Protein AF-A0AAU3G9L9-F1 (afdb_monomer_lite)

Foldseek 3Di:
DDDDDDPPPPPDPDPPPPDPVVLLVVLLVVLLQQLVLLCLVVVVDDVVLVPPQPQADPSHGNDDVSNVVSCVVQQQPDDPRGGSVVSSVVSSVCPPPDDNPD

Secondary structure (DSSP, 8-state):
-------------------SHHHHHHHHHHHHHHHHHHHHHTT-S-HHHHTT-TTEETTEE---HHHHHHHHHHTT-EETTEEHHHHHHHHHHHTTS-----

pLDDT: mean 85.88, std 18.22, range [44.41, 98.25]

Sequence (102 aa):
MTLPAFALLLTACGPEKQQPADSDLARRGPALVAVTQCFIDHHLVPASELQGRSWLDKGKIKPDPGFTAWVSTHADTVYRGKTLHTWEDEATAAWPNWQCPL

Radius of gyration: 22.84 Å; chains: 1; bounding box: 28×57×72 Å

Structure (mmCIF, N/CA/C/O backbone):
data_AF-A0AAU3G9L9-F1
#
_entry.id   AF-A0AAU3G9L9-F1
#
loop_
_atom_site.group_PDB
_atom_site.id
_atom_site.type_symbol
_atom_site.label_atom_id
_atom_site.label_alt_id
_atom_site.label_comp_id
_atom_site.label_asym_id
_atom_site.label_entity_id
_atom_site.label_seq_id
_atom_site.pdbx_PDB_ins_code
_atom_site.Cartn_x
_atom_site.Cartn_y
_atom_site.Cartn_z
_atom_site.occupancy
_atom_site.B_iso_or_equiv
_atom_site.auth_seq_id
_atom_site.auth_comp_id
_atom_site.auth_asym_id
_atom_site.auth_atom_id
_atom_site.pdbx_PDB_model_num
ATOM 1 N N . MET A 1 1 ? 5.644 42.691 -61.879 1.00 44.41 1 MET A N 1
ATOM 2 C CA . MET A 1 1 ? 4.962 41.626 -61.116 1.00 44.41 1 MET A CA 1
ATOM 3 C C . MET A 1 1 ? 5.977 40.522 -60.905 1.00 44.41 1 MET A C 1
ATOM 5 O O . MET A 1 1 ? 6.278 39.805 -61.848 1.00 44.41 1 MET A O 1
ATOM 9 N N . THR A 1 2 ? 6.571 40.460 -59.717 1.00 46.47 2 THR A N 1
ATOM 10 C CA . THR A 1 2 ? 7.644 39.516 -59.383 1.00 46.47 2 THR A CA 1
ATOM 11 C C . THR A 1 2 ? 7.294 38.951 -58.012 1.00 46.47 2 THR A C 1
ATOM 13 O O . THR A 1 2 ? 7.254 39.693 -57.035 1.00 46.47 2 THR A O 1
ATOM 16 N N . LEU A 1 3 ? 6.910 37.677 -57.969 1.00 44.56 3 LEU A N 1
ATOM 17 C CA . LEU A 1 3 ? 6.514 36.968 -56.751 1.00 44.56 3 LEU A CA 1
ATOM 18 C C . LEU A 1 3 ? 7.774 36.547 -55.976 1.00 44.56 3 LEU A C 1
ATOM 20 O O . LEU A 1 3 ? 8.627 35.887 -56.573 1.00 44.56 3 LEU A O 1
ATOM 24 N N . PRO A 1 4 ? 7.920 36.870 -54.678 1.00 48.56 4 PRO A N 1
ATOM 25 C CA . PRO A 1 4 ? 8.956 36.262 -53.860 1.00 48.56 4 PRO A CA 1
ATOM 26 C C . PRO A 1 4 ? 8.518 34.852 -53.446 1.00 48.56 4 PRO A C 1
ATOM 28 O O . PRO A 1 4 ? 7.442 34.646 -52.882 1.00 48.56 4 PRO A O 1
ATOM 31 N N . ALA A 1 5 ? 9.373 33.879 -53.749 1.00 52.44 5 ALA A N 1
ATOM 32 C CA . ALA A 1 5 ? 9.256 32.506 -53.291 1.00 52.44 5 ALA A CA 1
ATOM 33 C C . ALA A 1 5 ? 9.402 32.458 -51.762 1.00 52.44 5 ALA A C 1
ATOM 35 O O . ALA A 1 5 ? 10.472 32.734 -51.220 1.00 52.44 5 ALA A O 1
ATOM 36 N N . PHE A 1 6 ? 8.323 32.097 -51.067 1.00 56.41 6 PHE A N 1
ATOM 37 C CA . PHE A 1 6 ? 8.379 31.698 -49.665 1.00 56.41 6 PHE A CA 1
ATOM 38 C C . PHE A 1 6 ? 9.031 30.315 -49.586 1.00 56.41 6 PHE A C 1
ATOM 40 O O . PHE A 1 6 ? 8.408 29.295 -49.878 1.00 56.41 6 PHE A O 1
ATOM 47 N N . ALA A 1 7 ? 10.306 30.285 -49.203 1.00 55.12 7 ALA A N 1
ATOM 48 C CA . ALA A 1 7 ? 10.965 29.068 -48.764 1.00 55.12 7 ALA A CA 1
ATOM 49 C C . ALA A 1 7 ? 10.345 28.641 -47.423 1.00 55.12 7 ALA A C 1
ATOM 51 O O . ALA A 1 7 ? 10.674 29.179 -46.367 1.00 55.12 7 ALA A O 1
ATOM 52 N N . LEU A 1 8 ? 9.414 27.689 -47.481 1.00 54.47 8 LEU A N 1
ATOM 53 C CA . LEU A 1 8 ? 8.934 26.941 -46.324 1.00 54.47 8 LEU A CA 1
ATOM 54 C C . LEU A 1 8 ? 10.092 26.082 -45.801 1.00 54.47 8 LEU A C 1
ATOM 56 O O . LEU A 1 8 ? 10.313 24.960 -46.253 1.00 54.47 8 LEU A O 1
ATOM 60 N N . LEU A 1 9 ? 10.857 26.632 -44.859 1.00 55.59 9 LEU A N 1
ATOM 61 C CA . LEU A 1 9 ? 11.768 25.858 -44.026 1.00 55.59 9 LEU A CA 1
ATOM 62 C C . LEU A 1 9 ? 10.916 24.977 -43.105 1.00 55.59 9 LEU A C 1
ATOM 64 O O . LEU A 1 9 ? 10.497 25.392 -42.028 1.00 55.59 9 LEU A O 1
ATOM 68 N N . LEU A 1 10 ? 10.638 23.756 -43.562 1.00 54.38 10 LEU A N 1
ATOM 69 C CA . LEU A 1 10 ? 10.164 22.651 -42.735 1.00 54.38 10 LEU A CA 1
ATOM 70 C C . LEU A 1 10 ? 11.297 22.264 -41.777 1.00 54.38 10 LEU A C 1
ATOM 72 O O . LEU A 1 10 ? 12.073 21.345 -42.038 1.00 54.38 10 LEU A O 1
ATOM 76 N N . THR A 1 11 ? 11.433 22.994 -40.673 1.00 58.50 11 THR A N 1
ATOM 77 C CA . THR A 1 11 ? 12.268 22.560 -39.555 1.00 58.50 11 THR A CA 1
ATOM 78 C C . THR A 1 11 ? 11.610 21.346 -38.914 1.00 58.50 11 THR A C 1
ATOM 80 O O . THR A 1 11 ? 10.673 21.472 -38.135 1.00 58.50 11 THR A O 1
ATOM 83 N N . ALA A 1 12 ? 12.100 20.179 -39.330 1.00 51.22 12 ALA A N 1
ATOM 84 C CA . ALA A 1 12 ? 12.197 18.938 -38.576 1.00 51.22 12 ALA A CA 1
ATOM 85 C C . ALA A 1 12 ? 11.040 18.653 -37.602 1.00 51.22 12 ALA A C 1
ATOM 87 O O . ALA A 1 12 ? 11.114 18.943 -36.410 1.00 51.22 12 ALA A O 1
ATOM 88 N N . CYS A 1 13 ? 10.022 17.950 -38.101 1.00 52.56 13 CYS A N 1
ATOM 89 C CA . CYS A 1 13 ? 9.220 17.059 -37.270 1.00 52.56 13 CYS A CA 1
ATOM 90 C C . CYS A 1 13 ? 10.128 15.881 -36.872 1.00 52.56 13 CYS A C 1
ATOM 92 O O . CYS A 1 13 ? 10.205 14.865 -37.561 1.00 52.56 13 CYS A O 1
ATOM 94 N N . GLY A 1 14 ? 10.937 16.080 -35.831 1.00 50.84 14 GLY A N 1
ATOM 95 C CA . GLY A 1 14 ? 11.598 14.975 -35.150 1.00 50.84 14 GLY A CA 1
ATOM 96 C C . GLY A 1 14 ? 10.541 14.187 -34.374 1.00 50.84 14 GLY A C 1
ATOM 97 O O . GLY A 1 14 ? 9.611 14.806 -33.856 1.00 50.84 14 GLY A O 1
ATOM 98 N N . PRO A 1 15 ? 10.639 12.850 -34.276 1.00 49.03 15 PRO A N 1
ATOM 99 C CA . PRO A 1 15 ? 9.807 12.107 -33.348 1.00 49.03 15 PRO A CA 1
ATOM 100 C C . PRO A 1 15 ? 10.180 12.575 -31.943 1.00 49.03 15 PRO A C 1
ATOM 102 O O . PRO A 1 15 ? 11.227 12.217 -31.398 1.00 49.03 15 PRO A O 1
ATOM 105 N N . GLU A 1 16 ? 9.345 13.437 -31.380 1.00 47.16 16 GLU A N 1
ATOM 106 C CA . GLU A 1 16 ? 9.362 13.745 -29.966 1.00 47.16 16 GLU A CA 1
ATOM 107 C C . GLU A 1 16 ? 9.201 12.396 -29.260 1.00 47.16 16 GLU A C 1
ATOM 109 O O . GLU A 1 16 ? 8.203 11.701 -29.456 1.00 47.16 16 GLU A O 1
ATOM 114 N N . LYS A 1 17 ? 10.234 11.943 -28.540 1.00 48.25 17 LYS A N 1
ATOM 115 C CA . LYS A 1 17 ? 10.168 10.734 -27.710 1.00 48.25 17 LYS A CA 1
ATOM 116 C C . LYS A 1 17 ? 9.191 11.002 -26.562 1.00 48.25 17 LYS A C 1
ATOM 118 O O . LYS A 1 17 ? 9.593 11.213 -25.422 1.00 48.25 17 LYS A O 1
ATOM 123 N N . GLN A 1 18 ? 7.899 11.004 -26.859 1.00 54.22 18 GLN A N 1
ATOM 124 C CA . GLN A 1 18 ? 6.863 10.786 -25.870 1.00 54.22 18 GLN A CA 1
ATOM 125 C C . GLN A 1 18 ? 6.988 9.323 -25.446 1.00 54.22 18 GLN A C 1
ATOM 127 O O . GLN A 1 18 ? 6.595 8.450 -26.203 1.00 54.22 18 GLN A O 1
ATOM 132 N N . GLN A 1 19 ? 7.635 9.049 -24.311 1.00 54.38 19 GLN A N 1
ATOM 133 C CA . GLN A 1 19 ? 7.269 7.957 -23.390 1.00 54.38 19 GLN A CA 1
ATOM 134 C C . GLN A 1 19 ? 8.245 7.873 -22.204 1.00 54.38 19 GLN A C 1
ATOM 136 O O . GLN A 1 19 ? 9.171 7.063 -22.194 1.00 54.38 19 GLN A O 1
ATOM 141 N N . PRO A 1 20 ? 8.058 8.748 -21.204 1.00 55.03 20 PRO A N 1
ATOM 142 C CA . PRO A 1 20 ? 8.287 8.356 -19.807 1.00 55.03 20 PRO A CA 1
ATOM 143 C C . PRO A 1 20 ? 6.971 8.119 -19.043 1.00 55.03 20 PRO A C 1
ATOM 145 O O . PRO A 1 20 ? 6.869 7.187 -18.250 1.00 55.03 20 PRO A O 1
ATOM 148 N N . ALA A 1 21 ? 5.932 8.913 -19.327 1.00 57.00 21 ALA A N 1
ATOM 149 C CA . ALA A 1 21 ? 4.687 8.910 -18.552 1.00 57.00 21 ALA A CA 1
ATOM 150 C C . ALA A 1 21 ? 3.876 7.609 -18.695 1.00 57.00 21 ALA A C 1
ATOM 152 O O . ALA A 1 21 ? 3.427 7.058 -17.692 1.00 57.00 21 ALA A O 1
ATOM 153 N N . ASP A 1 22 ? 3.736 7.068 -19.910 1.00 60.53 22 ASP A N 1
ATOM 154 C CA . ASP A 1 22 ? 2.949 5.840 -20.108 1.00 60.53 22 ASP A CA 1
ATOM 155 C C . ASP A 1 22 ? 3.629 4.612 -19.490 1.00 60.53 22 ASP A C 1
ATOM 157 O O . ASP A 1 22 ? 2.956 3.720 -18.973 1.00 60.53 22 ASP A O 1
ATOM 161 N N . SER A 1 23 ? 4.967 4.569 -19.487 1.00 69.69 23 SER A N 1
ATOM 162 C CA . SER A 1 23 ? 5.718 3.498 -18.824 1.00 69.69 23 SER A CA 1
ATOM 163 C C . SER A 1 23 ? 5.637 3.584 -17.303 1.00 69.69 23 SER A C 1
ATOM 165 O O . SER A 1 23 ? 5.659 2.552 -16.638 1.00 69.69 23 SER A O 1
ATOM 167 N N . ASP A 1 24 ? 5.530 4.783 -16.735 1.00 73.25 24 ASP A N 1
ATOM 168 C CA . ASP A 1 24 ? 5.360 4.965 -15.291 1.00 73.25 24 ASP A CA 1
ATOM 1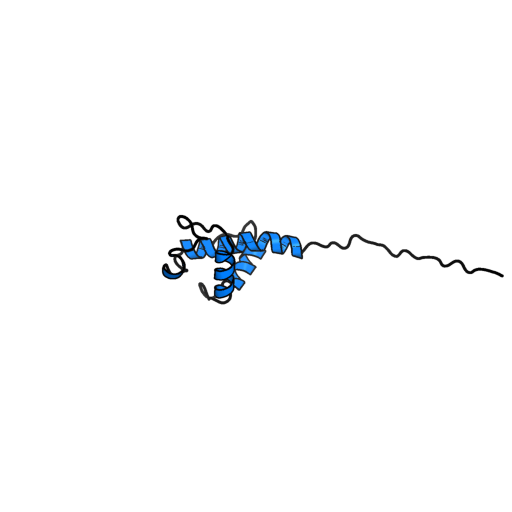69 C C . ASP A 1 24 ? 3.961 4.534 -14.859 1.00 73.25 24 ASP A C 1
ATOM 171 O O . ASP A 1 24 ? 3.819 3.725 -13.941 1.00 73.25 24 ASP A O 1
ATOM 175 N N . LEU A 1 25 ? 2.932 4.980 -15.586 1.00 76.56 25 LEU A N 1
ATOM 176 C CA . LEU A 1 25 ? 1.542 4.583 -15.353 1.00 76.56 25 LEU A CA 1
ATOM 177 C C . LEU A 1 25 ? 1.352 3.065 -15.466 1.00 76.56 25 LEU A C 1
ATOM 179 O O . LEU A 1 25 ? 0.679 2.465 -14.627 1.00 76.56 25 LEU A O 1
ATOM 183 N N . ALA A 1 26 ? 1.996 2.426 -16.448 1.00 84.56 26 ALA A N 1
ATOM 184 C CA . ALA A 1 26 ? 1.943 0.975 -16.617 1.00 84.56 26 ALA A CA 1
ATOM 185 C C . ALA A 1 26 ? 2.603 0.198 -15.459 1.00 84.56 26 ALA A C 1
ATOM 187 O O . ALA A 1 26 ? 2.192 -0.924 -15.163 1.00 84.56 26 ALA A O 1
ATOM 188 N N . ARG A 1 27 ? 3.615 0.774 -14.793 1.00 91.62 27 ARG A N 1
ATOM 189 C CA . ARG A 1 27 ? 4.330 0.146 -13.665 1.00 91.62 27 ARG A CA 1
ATOM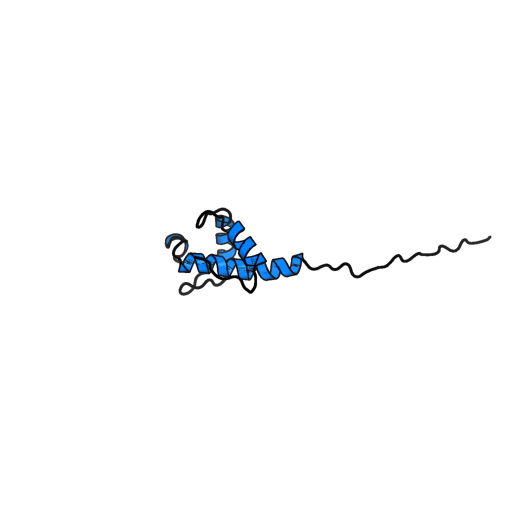 190 C C . ARG A 1 27 ? 3.659 0.392 -12.318 1.00 91.62 27 ARG A C 1
ATOM 192 O O . ARG A 1 27 ? 3.705 -0.476 -11.448 1.00 91.62 27 ARG A O 1
ATOM 199 N N . ARG A 1 28 ? 3.016 1.549 -12.164 1.00 93.12 28 ARG A N 1
ATOM 200 C CA . ARG A 1 28 ? 2.469 2.031 -10.893 1.00 93.12 28 ARG A CA 1
ATOM 201 C C . ARG A 1 28 ? 1.385 1.117 -10.316 1.00 93.12 28 ARG A C 1
ATOM 203 O O . ARG A 1 28 ? 1.453 0.745 -9.151 1.00 93.12 28 ARG A O 1
ATOM 210 N N . GLY A 1 29 ? 0.434 0.673 -11.141 1.00 93.88 29 GLY A N 1
ATOM 211 C CA . GLY A 1 29 ? -0.640 -0.231 -10.703 1.00 93.88 29 GLY A CA 1
ATOM 212 C C . GLY A 1 29 ? -0.125 -1.557 -10.112 1.00 93.88 29 GLY A C 1
ATOM 213 O O . GLY A 1 29 ? -0.448 -1.876 -8.966 1.00 93.88 29 GLY A O 1
ATOM 214 N N . PRO A 1 30 ? 0.697 -2.330 -10.849 1.00 95.50 30 PRO A N 1
ATOM 215 C CA . PRO A 1 30 ? 1.319 -3.547 -10.326 1.00 95.50 30 PRO A CA 1
ATOM 216 C C . PRO A 1 30 ? 2.191 -3.320 -9.081 1.00 95.50 30 PRO A C 1
ATOM 218 O O . PRO A 1 30 ? 2.110 -4.109 -8.138 1.00 95.50 30 PRO A O 1
ATOM 221 N N . ALA A 1 31 ? 2.973 -2.235 -9.044 1.00 96.88 31 ALA A N 1
ATOM 222 C CA . ALA A 1 31 ? 3.804 -1.880 -7.894 1.00 96.88 31 ALA A CA 1
ATOM 223 C C . ALA A 1 31 ? 2.967 -1.621 -6.633 1.00 96.88 31 ALA A C 1
ATOM 225 O O . ALA A 1 31 ? 3.254 -2.174 -5.572 1.00 96.88 31 ALA A O 1
ATOM 226 N N . LEU A 1 32 ? 1.881 -0.860 -6.759 1.00 97.00 32 LEU A N 1
ATOM 227 C CA . LEU A 1 32 ? 0.953 -0.567 -5.669 1.00 97.00 32 LEU A CA 1
ATOM 228 C C . LEU A 1 32 ? 0.282 -1.830 -5.104 1.00 97.00 32 LEU A C 1
ATOM 230 O O . LEU A 1 32 ? 0.157 -1.984 -3.884 1.00 97.00 32 LEU A O 1
ATOM 234 N N . VAL A 1 33 ? -0.129 -2.752 -5.982 1.00 97.75 33 VAL A N 1
ATOM 235 C CA . VAL A 1 33 ? -0.665 -4.060 -5.574 1.00 97.75 33 VAL A CA 1
ATOM 236 C C . VAL A 1 33 ? 0.393 -4.850 -4.803 1.00 97.75 33 VAL A C 1
ATOM 238 O O . VAL A 1 33 ? 0.090 -5.377 -3.736 1.00 97.75 33 VAL A O 1
ATOM 241 N N . ALA A 1 34 ? 1.635 -4.899 -5.289 1.00 98.12 34 ALA A N 1
ATOM 242 C CA . ALA A 1 34 ? 2.719 -5.624 -4.626 1.00 98.12 34 ALA A CA 1
ATOM 243 C C . ALA A 1 34 ? 3.067 -5.039 -3.244 1.00 98.12 34 AL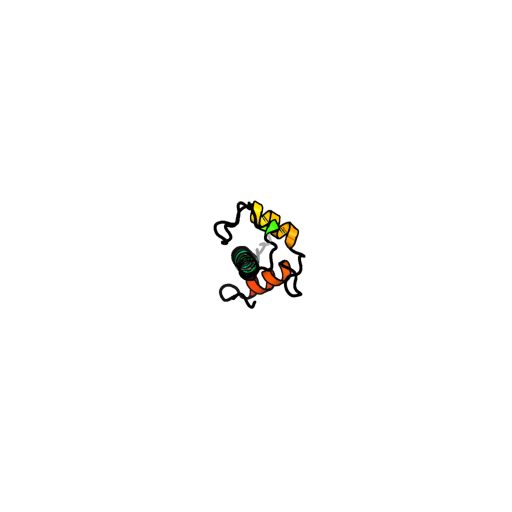A A C 1
ATOM 245 O O . ALA A 1 34 ? 3.223 -5.790 -2.280 1.00 98.12 34 ALA A O 1
ATOM 246 N N . VAL A 1 35 ? 3.122 -3.710 -3.122 1.00 98.25 35 VAL A N 1
ATOM 247 C CA . VAL A 1 35 ? 3.341 -3.003 -1.849 1.00 98.25 35 VAL A CA 1
ATOM 248 C C 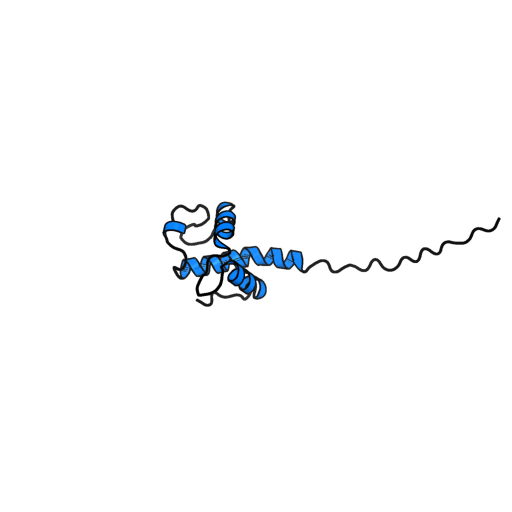. VAL A 1 35 ? 2.224 -3.300 -0.857 1.00 98.25 35 VAL A C 1
ATOM 250 O O . VAL A 1 35 ? 2.486 -3.681 0.283 1.00 98.25 35 VAL A O 1
ATOM 253 N N . THR A 1 36 ? 0.967 -3.182 -1.284 1.00 98.06 36 THR A N 1
ATOM 254 C CA . THR A 1 36 ? -0.158 -3.414 -0.373 1.00 98.06 36 THR A CA 1
ATOM 255 C C . THR A 1 36 ? -0.247 -4.891 0.015 1.00 98.06 36 THR A C 1
ATOM 257 O O . THR A 1 36 ? -0.524 -5.207 1.171 1.00 98.06 36 THR A O 1
ATOM 260 N N . GLN A 1 37 ? 0.066 -5.811 -0.903 1.00 98.25 37 GLN A N 1
ATOM 261 C CA . GLN A 1 37 ? 0.149 -7.239 -0.597 1.00 98.25 37 GLN A CA 1
ATOM 262 C C . GLN A 1 37 ? 1.239 -7.525 0.446 1.00 98.25 37 GLN A C 1
ATOM 264 O O . GLN A 1 37 ? 0.981 -8.253 1.399 1.00 98.25 37 GLN A O 1
ATOM 269 N N . CYS A 1 38 ? 2.416 -6.907 0.311 1.00 98.19 38 CYS A N 1
ATOM 270 C CA . CYS A 1 38 ? 3.499 -6.969 1.297 1.00 98.19 38 CYS A CA 1
ATOM 271 C C . CYS A 1 38 ? 3.024 -6.492 2.684 1.00 98.19 38 CYS A C 1
ATOM 273 O O . CYS A 1 38 ? 3.299 -7.134 3.695 1.00 98.19 38 CYS A O 1
ATOM 275 N N . PHE A 1 39 ? 2.228 -5.423 2.761 1.00 98.19 39 PHE A N 1
ATOM 276 C CA . PHE A 1 39 ? 1.680 -4.952 4.039 1.00 98.19 39 PHE A CA 1
ATOM 277 C C . PHE A 1 39 ? 0.662 -5.909 4.655 1.00 98.19 39 PHE A C 1
ATOM 279 O O . PHE A 1 39 ? 0.661 -6.087 5.874 1.00 98.19 39 PHE A O 1
ATOM 286 N N . ILE A 1 40 ? -0.191 -6.524 3.837 1.00 97.50 40 ILE A N 1
ATOM 287 C CA . ILE A 1 40 ? -1.153 -7.533 4.293 1.00 97.50 40 ILE A CA 1
ATOM 288 C C . ILE A 1 40 ? -0.413 -8.764 4.824 1.00 97.50 40 ILE A C 1
ATOM 290 O O . ILE A 1 40 ? -0.683 -9.195 5.944 1.00 97.50 40 ILE A O 1
ATOM 294 N N . ASP A 1 41 ? 0.561 -9.280 4.071 1.00 97.81 41 ASP A N 1
ATOM 295 C CA . ASP A 1 41 ? 1.333 -10.473 4.440 1.00 97.81 41 ASP A CA 1
ATOM 296 C C . ASP A 1 41 ? 2.139 -10.246 5.745 1.00 97.81 41 ASP A C 1
ATOM 298 O O . ASP A 1 41 ? 2.280 -11.154 6.566 1.00 97.81 41 ASP A O 1
ATOM 302 N N . HIS A 1 42 ? 2.586 -9.008 6.001 1.00 97.69 42 HIS A N 1
ATOM 303 C CA . HIS A 1 42 ? 3.304 -8.610 7.223 1.00 97.69 42 HIS A CA 1
ATOM 304 C C . HIS A 1 42 ? 2.396 -8.019 8.320 1.00 97.69 42 HIS A C 1
ATOM 306 O O . HIS A 1 42 ? 2.898 -7.441 9.286 1.00 97.69 42 HIS A O 1
ATOM 312 N N . HIS A 1 43 ? 1.071 -8.182 8.207 1.00 96.50 43 HIS A N 1
ATOM 313 C CA . HIS A 1 43 ? 0.078 -7.765 9.211 1.00 96.50 43 HIS A CA 1
ATOM 314 C C . HIS A 1 43 ? 0.130 -6.269 9.573 1.00 96.50 43 HIS A C 1
ATOM 316 O O . HIS A 1 43 ? -0.195 -5.873 10.693 1.00 96.50 43 HIS A O 1
ATOM 322 N N . LEU A 1 44 ? 0.549 -5.423 8.631 1.00 97.19 44 LEU A N 1
ATOM 323 C CA . LEU A 1 44 ? 0.605 -3.974 8.821 1.00 97.19 44 LEU A CA 1
ATOM 324 C C . LEU A 1 44 ? -0.736 -3.287 8.549 1.00 97.19 44 LEU A C 1
ATOM 326 O O . LEU A 1 44 ? -0.956 -2.174 9.024 1.00 97.19 44 LEU A O 1
ATOM 330 N N . VAL A 1 45 ? -1.634 -3.938 7.805 1.00 96.12 45 VAL A N 1
ATOM 331 C CA . VAL A 1 45 ? -3.011 -3.470 7.607 1.00 96.12 45 VAL A CA 1
ATOM 332 C C . VAL A 1 45 ? -3.922 -4.147 8.642 1.00 96.12 45 VAL A C 1
ATOM 334 O O . VAL A 1 45 ? -3.947 -5.379 8.698 1.00 96.12 45 VAL A O 1
ATOM 337 N N . PRO A 1 46 ? -4.677 -3.392 9.466 1.00 94.44 46 PRO A N 1
ATOM 338 C CA . PRO A 1 46 ? -5.571 -3.974 10.465 1.00 94.44 46 PRO A CA 1
ATOM 339 C C . PRO A 1 46 ? -6.620 -4.905 9.847 1.00 94.44 46 PRO A C 1
ATOM 341 O O . PRO A 1 46 ? -7.200 -4.595 8.812 1.00 94.44 46 PRO A O 1
ATOM 344 N N . ALA A 1 47 ? -6.953 -6.012 10.518 1.00 93.25 47 ALA A N 1
ATOM 345 C CA . ALA A 1 47 ? -7.950 -6.964 10.015 1.00 93.25 47 ALA A CA 1
ATOM 346 C C . ALA A 1 47 ? -9.335 -6.327 9.765 1.00 93.25 47 ALA A C 1
ATOM 348 O O . ALA A 1 47 ? -10.039 -6.731 8.841 1.00 93.25 47 ALA A O 1
ATOM 349 N N . SER A 1 48 ? -9.700 -5.296 10.537 1.00 94.25 48 SER A N 1
ATOM 350 C CA . SER A 1 48 ? -10.931 -4.516 10.343 1.00 94.25 48 SER A CA 1
ATOM 351 C C . SER A 1 48 ? -10.978 -3.777 9.003 1.00 94.25 48 SER A C 1
ATOM 353 O O . SER A 1 48 ? -12.061 -3.544 8.479 1.00 94.25 48 SER A O 1
ATOM 355 N N . GLU A 1 49 ? -9.821 -3.429 8.436 1.00 92.81 49 GLU A N 1
ATOM 356 C CA . GLU A 1 49 ? -9.715 -2.816 7.107 1.00 92.81 49 GLU A CA 1
ATOM 357 C C . GLU A 1 49 ? -9.803 -3.847 5.977 1.00 92.81 49 GLU A C 1
ATOM 359 O O . GLU A 1 49 ? -10.106 -3.484 4.842 1.00 92.81 49 GLU A O 1
ATOM 364 N N . LEU A 1 50 ? -9.562 -5.127 6.272 1.00 94.88 50 LEU A N 1
ATOM 365 C CA . LEU A 1 50 ? -9.496 -6.209 5.286 1.00 94.88 50 LEU A CA 1
ATOM 366 C C . LEU A 1 50 ? -10.797 -7.016 5.194 1.00 94.88 50 LEU A C 1
ATOM 368 O O . LEU A 1 50 ? -11.133 -7.552 4.136 1.00 94.88 50 LEU A O 1
ATOM 372 N N . GLN A 1 51 ? -11.538 -7.127 6.297 1.00 94.19 51 GLN A N 1
ATOM 373 C CA . GLN A 1 51 ? -12.719 -7.978 6.373 1.00 94.19 51 GLN A CA 1
ATOM 374 C C . GLN A 1 51 ? -13.833 -7.502 5.427 1.00 94.19 51 GLN A C 1
ATOM 376 O O . GLN A 1 51 ? -14.264 -6.352 5.465 1.00 94.19 51 GLN A O 1
ATOM 381 N N . GLY A 1 52 ? -14.331 -8.415 4.588 1.00 92.25 52 GLY A N 1
ATOM 382 C CA . GLY A 1 52 ? -15.463 -8.153 3.692 1.00 92.25 52 GLY A CA 1
ATOM 383 C C . GLY A 1 52 ? -15.150 -7.242 2.500 1.00 92.25 52 GLY A C 1
ATOM 384 O O . GLY A 1 52 ? -16.077 -6.807 1.819 1.00 92.25 52 GLY A O 1
ATOM 385 N N . ARG A 1 53 ? -13.873 -6.943 2.228 1.00 95.31 53 ARG A N 1
ATOM 386 C CA . ARG A 1 53 ? -13.470 -6.147 1.061 1.00 95.31 53 ARG A CA 1
ATOM 387 C C . ARG A 1 53 ? -13.563 -6.974 -0.223 1.00 95.31 53 ARG A C 1
ATOM 389 O O . ARG A 1 53 ? -13.030 -8.075 -0.295 1.00 95.31 53 ARG A O 1
ATOM 396 N N . SER A 1 54 ? -14.196 -6.422 -1.258 1.00 96.06 54 SER A N 1
ATOM 397 C CA . SER A 1 54 ? -14.360 -7.080 -2.567 1.00 96.06 54 SER A CA 1
ATOM 398 C C . SER A 1 54 ? -13.040 -7.309 -3.308 1.00 96.06 54 SER A C 1
ATOM 400 O O . SER A 1 54 ? -12.916 -8.261 -4.079 1.00 96.06 54 SER A O 1
ATOM 402 N N . TRP A 1 55 ? -12.050 -6.459 -3.038 1.00 96.62 55 TRP A N 1
ATOM 403 C CA . TRP A 1 55 ? -10.720 -6.511 -3.630 1.00 96.62 55 TRP A CA 1
ATOM 404 C C . TRP A 1 55 ? -9.749 -7.451 -2.919 1.00 96.62 55 TRP A C 1
ATOM 406 O O . TRP A 1 55 ? -8.580 -7.508 -3.292 1.00 96.62 55 TRP A O 1
ATOM 416 N N . LEU A 1 56 ? -10.191 -8.181 -1.897 1.00 97.31 56 LEU A N 1
ATOM 417 C CA . LEU A 1 56 ? -9.359 -9.136 -1.180 1.00 97.31 56 LEU A CA 1
ATOM 418 C C . LEU A 1 56 ? -10.017 -10.515 -1.212 1.00 97.31 56 LEU A C 1
ATOM 420 O O . LEU A 1 56 ? -11.025 -10.746 -0.550 1.00 97.31 56 LEU A O 1
ATOM 424 N N . ASP A 1 57 ? -9.422 -11.449 -1.952 1.00 95.69 57 ASP A N 1
ATOM 425 C CA . ASP A 1 57 ? -9.876 -12.840 -2.011 1.00 95.69 57 ASP A CA 1
ATOM 426 C C . ASP A 1 57 ? -8.788 -13.760 -1.462 1.00 95.69 57 ASP A C 1
ATOM 428 O O . ASP A 1 57 ? -7.658 -13.769 -1.948 1.00 95.69 57 ASP A O 1
ATOM 432 N N . LYS A 1 58 ? -9.115 -14.521 -0.412 1.00 93.38 58 LYS A N 1
ATOM 433 C CA . LYS A 1 58 ? -8.196 -15.475 0.244 1.00 93.38 58 LYS A CA 1
ATOM 434 C C . LYS A 1 58 ? -6.819 -14.873 0.577 1.00 93.38 58 LYS A C 1
ATOM 436 O O . LYS A 1 58 ? -5.789 -15.522 0.414 1.00 93.38 58 LYS A O 1
ATOM 441 N N . GLY A 1 59 ? -6.808 -13.619 1.032 1.00 93.38 59 GLY A N 1
ATOM 442 C CA . GLY A 1 59 ? -5.586 -12.897 1.400 1.00 93.38 59 GLY A CA 1
ATOM 443 C C . GLY A 1 59 ? -4.774 -12.368 0.216 1.00 93.38 59 GLY A C 1
ATOM 444 O O . GLY A 1 59 ? -3.674 -11.868 0.429 1.00 93.38 59 GLY A O 1
ATOM 445 N N . LYS A 1 60 ? -5.286 -12.457 -1.017 1.00 97.56 60 LYS A N 1
ATOM 446 C CA . LYS A 1 60 ? -4.658 -11.889 -2.213 1.00 97.56 60 LYS A CA 1
ATOM 447 C C . LYS A 1 60 ? -5.467 -10.732 -2.775 1.00 97.56 60 LYS A C 1
ATOM 449 O O . LYS A 1 60 ? -6.693 -10.798 -2.869 1.00 97.56 60 LYS A O 1
ATOM 454 N N . ILE A 1 61 ? -4.764 -9.665 -3.142 1.00 97.38 61 ILE A N 1
ATOM 455 C CA . ILE A 1 61 ? -5.382 -8.478 -3.727 1.00 97.38 61 ILE A CA 1
ATOM 456 C C . ILE A 1 61 ? -5.843 -8.791 -5.151 1.00 97.38 61 ILE A C 1
ATOM 458 O O . ILE A 1 61 ? -5.062 -9.199 -6.011 1.00 97.38 61 ILE A O 1
ATOM 462 N N . LYS A 1 62 ? -7.124 -8.542 -5.402 1.00 96.88 62 LYS A N 1
ATOM 463 C CA . LYS A 1 62 ? -7.757 -8.498 -6.713 1.00 96.88 62 LYS A CA 1
ATOM 464 C C . LYS A 1 62 ? -8.150 -7.040 -6.974 1.00 96.88 62 LYS A C 1
ATOM 466 O O . LYS A 1 62 ? -9.190 -6.613 -6.478 1.00 96.88 62 LYS A O 1
ATOM 471 N N . PRO A 1 63 ? -7.331 -6.259 -7.699 1.00 94.00 63 PRO A N 1
ATOM 472 C CA . PRO A 1 63 ? -7.584 -4.834 -7.864 1.00 94.00 63 PRO A CA 1
ATOM 473 C C . PRO A 1 63 ? -8.938 -4.598 -8.544 1.00 94.00 63 PRO A C 1
ATOM 475 O O . PRO A 1 63 ? -9.214 -5.119 -9.625 1.00 94.00 63 PRO A O 1
ATOM 478 N N . ASP A 1 64 ? -9.781 -3.817 -7.877 1.00 95.62 64 ASP A N 1
ATOM 479 C CA . ASP A 1 64 ? -11.099 -3.376 -8.325 1.00 95.62 64 ASP A CA 1
ATOM 480 C C . ASP A 1 64 ? -11.298 -1.892 -7.922 1.00 95.62 64 ASP A C 1
ATOM 482 O O . ASP A 1 64 ? -10.416 -1.306 -7.283 1.00 95.62 64 ASP A O 1
ATOM 486 N N . PRO A 1 65 ? -12.427 -1.243 -8.259 1.00 96.62 65 PRO A N 1
ATOM 487 C CA . PRO A 1 65 ? -12.661 0.146 -7.854 1.00 96.62 65 PRO A CA 1
ATOM 488 C C . PRO A 1 65 ? -12.631 0.382 -6.333 1.00 96.62 65 PRO A C 1
ATOM 490 O O . PRO A 1 65 ? -12.255 1.463 -5.883 1.00 96.62 65 PRO A O 1
ATOM 493 N N . GLY A 1 66 ? -12.997 -0.619 -5.529 1.00 96.88 66 GLY A N 1
ATOM 494 C CA . GLY A 1 66 ? -12.899 -0.576 -4.072 1.00 96.88 66 GLY A CA 1
ATOM 495 C C . GLY A 1 66 ? -11.452 -0.592 -3.575 1.00 96.88 66 GLY A C 1
ATOM 496 O O . GLY A 1 66 ? -11.155 0.080 -2.588 1.00 96.88 66 GLY A O 1
ATOM 497 N N . PHE A 1 67 ? -10.544 -1.291 -4.265 1.00 97.06 67 PHE A N 1
ATOM 498 C CA . PHE A 1 67 ? -9.106 -1.219 -3.982 1.00 97.06 67 PHE A CA 1
ATOM 499 C C . PHE A 1 67 ? -8.578 0.191 -4.229 1.00 97.06 67 PHE A C 1
ATOM 501 O O . PHE A 1 67 ? -7.921 0.767 -3.366 1.00 97.06 67 PHE A O 1
ATOM 508 N N . THR A 1 68 ? -8.911 0.778 -5.382 1.00 95.31 68 THR A N 1
ATOM 509 C CA . THR A 1 68 ? -8.507 2.149 -5.719 1.00 95.31 68 THR A CA 1
ATOM 510 C C . THR A 1 68 ? -9.032 3.156 -4.697 1.00 95.31 68 THR A C 1
ATOM 512 O O . THR A 1 68 ? -8.283 4.028 -4.261 1.00 95.31 68 THR A O 1
ATOM 515 N N . ALA A 1 69 ? -10.289 3.013 -4.265 1.00 96.31 69 ALA A N 1
ATOM 516 C CA . ALA A 1 69 ? -10.862 3.857 -3.221 1.00 96.31 69 ALA A CA 1
ATOM 517 C C . ALA A 1 69 ? -10.110 3.707 -1.889 1.00 96.31 69 ALA A C 1
ATOM 519 O O . ALA A 1 69 ? -9.762 4.710 -1.272 1.00 96.31 69 ALA A O 1
ATOM 520 N N . TRP A 1 70 ? -9.810 2.472 -1.476 1.00 96.62 70 TRP A N 1
ATOM 521 C CA . TRP A 1 70 ? -9.052 2.210 -0.254 1.00 96.62 70 TRP A CA 1
ATOM 522 C C . TRP A 1 70 ? -7.643 2.811 -0.315 1.00 96.62 70 TRP A C 1
ATOM 524 O O . TRP A 1 70 ? -7.241 3.499 0.618 1.00 96.62 70 TRP A O 1
ATOM 534 N N . VAL A 1 71 ? -6.910 2.628 -1.419 1.00 96.00 71 VAL A N 1
ATOM 535 C CA . VAL A 1 71 ? -5.576 3.230 -1.580 1.00 96.00 71 VAL A CA 1
ATOM 536 C C . VAL A 1 71 ? -5.662 4.750 -1.514 1.00 96.00 71 VAL A C 1
ATOM 538 O O . VAL A 1 71 ? -4.867 5.372 -0.816 1.00 96.00 71 VAL A O 1
ATOM 541 N N . SER A 1 72 ? -6.645 5.358 -2.184 1.00 94.94 72 SER A N 1
ATOM 542 C CA . SER A 1 72 ? -6.808 6.813 -2.174 1.00 94.94 72 SER A CA 1
ATOM 543 C C . SER A 1 72 ? -7.034 7.374 -0.770 1.00 94.94 72 SER A C 1
ATOM 545 O O . SER A 1 72 ? -6.564 8.473 -0.493 1.00 94.94 72 SER A O 1
ATOM 547 N N . THR A 1 73 ? -7.729 6.657 0.119 1.00 97.06 73 THR A N 1
ATOM 548 C CA . THR A 1 73 ? -7.915 7.102 1.512 1.00 97.06 73 THR A CA 1
ATOM 549 C C . THR A 1 73 ? -6.709 6.806 2.402 1.00 97.06 73 THR A C 1
ATOM 551 O O . THR A 1 73 ? -6.598 7.385 3.477 1.00 97.06 73 THR A O 1
ATOM 554 N N . HIS A 1 74 ? -5.811 5.913 1.974 1.00 96.94 74 HIS A N 1
ATOM 555 C CA . HIS A 1 74 ? -4.653 5.460 2.747 1.00 96.94 74 HIS A CA 1
ATOM 556 C C . HIS A 1 74 ? -3.308 5.944 2.197 1.00 96.94 74 HIS A C 1
ATOM 558 O O . HIS A 1 74 ? -2.277 5.600 2.770 1.00 96.94 74 HIS A O 1
ATOM 564 N N . ALA A 1 75 ? -3.291 6.757 1.136 1.00 95.69 75 ALA A N 1
ATOM 565 C CA . ALA A 1 75 ? -2.067 7.224 0.481 1.00 95.69 75 ALA A CA 1
ATOM 566 C C . ALA A 1 75 ? -1.059 7.845 1.470 1.00 95.69 75 ALA A C 1
ATOM 568 O O . ALA A 1 75 ? 0.136 7.556 1.397 1.00 95.69 75 ALA A O 1
ATOM 569 N N . ASP A 1 76 ? -1.555 8.597 2.457 1.00 97.25 76 ASP A N 1
ATOM 570 C CA . ASP A 1 76 ? -0.747 9.255 3.492 1.00 97.25 76 ASP A CA 1
ATOM 571 C C . ASP A 1 76 ? -0.575 8.421 4.775 1.00 97.25 76 ASP A C 1
ATOM 573 O O . ASP A 1 76 ? 0.093 8.847 5.719 1.00 97.25 76 ASP A O 1
ATOM 577 N N . THR A 1 77 ? -1.155 7.218 4.842 1.00 97.75 77 THR A N 1
ATOM 578 C CA . THR A 1 77 ? -1.010 6.337 6.010 1.00 97.75 77 THR A CA 1
ATOM 579 C C . THR A 1 77 ? 0.430 5.858 6.117 1.00 97.75 77 THR A C 1
ATOM 581 O O . THR A 1 77 ? 1.018 5.380 5.146 1.00 97.75 77 THR A O 1
ATOM 584 N N . VAL A 1 78 ? 1.006 5.984 7.313 1.00 97.81 78 VAL A N 1
ATOM 585 C CA . VAL A 1 78 ? 2.411 5.661 7.567 1.00 97.81 78 VAL A CA 1
ATOM 586 C C . VAL A 1 78 ? 2.571 4.187 7.933 1.00 97.81 78 VAL A C 1
ATOM 588 O O . VAL A 1 78 ? 2.117 3.735 8.982 1.00 97.81 78 VAL A O 1
ATOM 591 N N . TYR A 1 79 ? 3.319 3.463 7.106 1.00 96.50 79 TYR A N 1
ATOM 592 C CA . TYR A 1 79 ? 3.743 2.087 7.326 1.00 96.50 79 TYR A CA 1
ATOM 593 C C . TYR A 1 79 ? 5.259 2.054 7.505 1.00 96.50 79 TYR A C 1
ATOM 595 O O . TYR A 1 79 ? 6.015 2.433 6.610 1.00 96.50 79 TYR A O 1
ATOM 603 N N . ARG A 1 80 ? 5.723 1.612 8.683 1.00 96.06 80 ARG A N 1
ATOM 604 C CA . ARG A 1 80 ? 7.163 1.502 9.006 1.00 96.06 80 ARG A CA 1
ATOM 605 C C . ARG A 1 80 ? 7.956 2.799 8.747 1.00 96.06 80 ARG A C 1
ATOM 607 O O . ARG A 1 80 ? 9.102 2.755 8.318 1.00 96.06 80 ARG A O 1
ATOM 614 N N . GLY A 1 81 ? 7.344 3.953 9.019 1.00 96.56 81 GLY A N 1
ATOM 615 C CA . GLY A 1 81 ? 7.993 5.266 8.914 1.00 96.56 81 GLY A CA 1
ATOM 616 C C . GLY A 1 81 ? 7.919 5.940 7.539 1.00 96.56 81 GLY A C 1
ATOM 617 O O . GLY A 1 81 ? 8.452 7.035 7.397 1.00 96.56 81 GLY A O 1
ATOM 618 N N . LYS A 1 82 ? 7.246 5.340 6.548 1.00 97.50 82 LYS A N 1
ATOM 619 C CA . LYS A 1 82 ? 7.001 5.938 5.222 1.00 97.50 82 LYS A CA 1
ATOM 620 C C . LYS A 1 82 ? 5.517 5.869 4.869 1.00 97.50 82 LYS A C 1
ATOM 622 O O . LYS A 1 82 ? 4.840 4.937 5.299 1.00 97.50 82 LYS A O 1
ATOM 627 N N . THR A 1 83 ? 5.001 6.830 4.107 1.00 98.06 83 THR A N 1
ATOM 628 C CA . THR A 1 83 ? 3.603 6.788 3.649 1.00 98.06 83 THR A CA 1
ATOM 629 C C . THR A 1 83 ? 3.408 5.697 2.595 1.00 98.06 83 THR A C 1
ATOM 631 O O . THR A 1 83 ? 4.370 5.305 1.928 1.00 98.06 83 THR A O 1
ATOM 634 N N . LEU A 1 84 ? 2.177 5.204 2.420 1.00 97.56 84 LEU A N 1
ATOM 635 C CA . LEU A 1 84 ? 1.844 4.273 1.333 1.00 97.56 84 LEU A CA 1
ATOM 636 C C . LEU A 1 84 ? 2.275 4.830 -0.032 1.00 97.56 84 LEU A C 1
ATOM 638 O O . LEU A 1 84 ? 2.840 4.093 -0.834 1.00 97.56 84 LEU A O 1
ATOM 642 N N . HIS A 1 85 ? 2.077 6.129 -0.260 1.00 96.75 85 HIS A N 1
ATOM 643 C CA . HIS A 1 85 ? 2.517 6.807 -1.476 1.00 96.75 85 HIS A CA 1
ATOM 644 C C . HIS A 1 85 ? 4.038 6.722 -1.684 1.00 96.75 85 HIS A C 1
ATOM 646 O O . HIS A 1 85 ? 4.491 6.336 -2.756 1.00 96.75 85 HIS A O 1
ATOM 652 N N . THR A 1 86 ? 4.845 6.986 -0.647 1.00 97.81 86 THR A N 1
ATOM 653 C CA . THR A 1 86 ? 6.309 6.843 -0.746 1.00 97.81 86 THR A CA 1
ATOM 654 C C . THR A 1 86 ? 6.723 5.398 -1.032 1.00 97.81 86 THR A C 1
ATOM 656 O O . THR A 1 86 ? 7.630 5.158 -1.826 1.00 97.81 86 THR A O 1
ATOM 659 N N . TRP A 1 87 ? 6.056 4.420 -0.416 1.00 98.12 87 TRP A N 1
ATOM 660 C CA . TRP A 1 87 ? 6.306 3.006 -0.699 1.00 98.12 87 TRP A CA 1
ATOM 661 C C . TRP A 1 87 ? 5.980 2.623 -2.147 1.00 98.12 87 TRP A C 1
ATOM 663 O O . TRP A 1 87 ? 6.744 1.893 -2.777 1.00 98.12 87 TRP A O 1
ATOM 673 N N . GLU A 1 88 ? 4.859 3.115 -2.676 1.00 96.94 88 GLU A N 1
ATOM 674 C CA . GLU A 1 88 ? 4.455 2.928 -4.070 1.00 96.94 88 GLU A CA 1
ATOM 675 C C . GLU A 1 88 ? 5.474 3.538 -5.039 1.00 96.94 88 GLU A C 1
ATOM 677 O O . GLU A 1 88 ? 5.845 2.885 -6.016 1.00 96.94 88 GLU A O 1
ATOM 682 N N . ASP A 1 89 ? 5.948 4.757 -4.777 1.00 96.31 89 ASP A N 1
ATOM 683 C CA . ASP A 1 89 ? 6.927 5.432 -5.632 1.00 96.31 89 ASP A CA 1
ATOM 684 C C . ASP A 1 89 ? 8.254 4.653 -5.683 1.00 96.31 89 ASP A C 1
ATOM 686 O O . ASP A 1 89 ? 8.790 4.407 -6.768 1.00 96.31 89 ASP A O 1
ATOM 690 N N . GLU A 1 90 ? 8.754 4.177 -4.536 1.00 96.69 90 GLU A N 1
ATOM 691 C CA . GLU A 1 90 ? 9.948 3.322 -4.473 1.00 96.69 90 GLU A CA 1
ATOM 692 C C . GLU A 1 90 ? 9.754 2.002 -5.236 1.00 96.69 90 GLU A C 1
ATOM 694 O O . GLU A 1 90 ? 10.635 1.572 -5.988 1.00 96.69 90 GLU A O 1
ATOM 699 N N . ALA A 1 91 ? 8.594 1.360 -5.074 1.00 97.31 91 ALA A N 1
ATOM 700 C CA . ALA A 1 91 ? 8.285 0.117 -5.770 1.00 97.31 91 ALA A CA 1
ATOM 701 C C . ALA A 1 91 ? 8.144 0.310 -7.281 1.00 97.31 91 ALA A C 1
ATOM 703 O O . ALA A 1 91 ? 8.635 -0.510 -8.057 1.00 97.31 91 ALA A O 1
ATOM 704 N N . THR A 1 92 ? 7.538 1.419 -7.702 1.00 96.19 92 THR A N 1
ATOM 705 C CA . THR A 1 92 ? 7.398 1.796 -9.111 1.00 96.19 92 THR A CA 1
ATOM 706 C C . THR A 1 92 ? 8.768 2.051 -9.740 1.00 96.19 92 THR A C 1
ATOM 708 O O . THR A 1 92 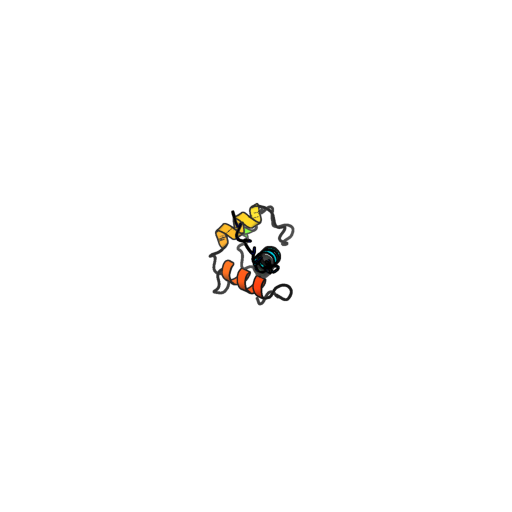? 9.035 1.580 -10.849 1.00 96.19 92 THR A O 1
ATOM 711 N N . ALA A 1 93 ? 9.669 2.728 -9.018 1.00 95.31 93 ALA A N 1
ATOM 712 C CA . ALA A 1 93 ? 11.036 2.987 -9.466 1.00 95.31 93 ALA A CA 1
ATOM 713 C C . ALA A 1 93 ? 11.868 1.700 -9.613 1.00 9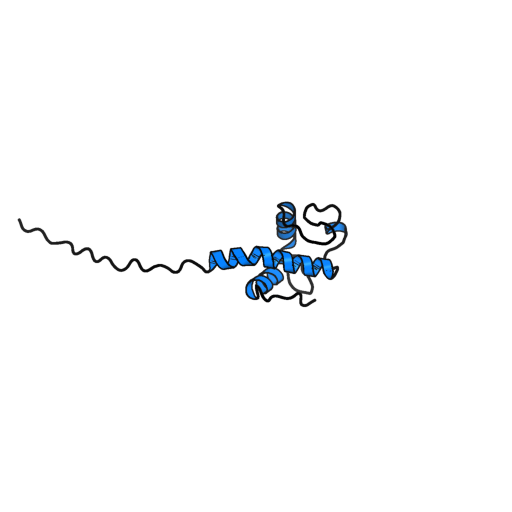5.31 93 ALA A C 1
ATOM 715 O O . ALA A 1 93 ? 12.647 1.577 -10.558 1.00 95.31 93 ALA A O 1
ATOM 716 N N . ALA A 1 94 ? 11.682 0.728 -8.715 1.00 95.56 94 ALA A N 1
ATOM 717 C CA . ALA A 1 94 ? 12.387 -0.555 -8.737 1.00 95.56 94 ALA A CA 1
ATOM 718 C C . ALA A 1 94 ? 11.720 -1.630 -9.623 1.00 95.56 94 ALA A C 1
ATOM 720 O O . ALA A 1 94 ? 12.255 -2.732 -9.775 1.00 95.56 94 ALA A O 1
ATOM 721 N N . TRP A 1 95 ? 10.558 -1.346 -10.214 1.00 95.19 95 TRP A N 1
ATOM 722 C CA . TRP A 1 95 ? 9.795 -2.323 -10.990 1.00 95.19 95 TRP A CA 1
ATOM 723 C C . TRP A 1 95 ? 10.529 -2.757 -12.275 1.00 95.19 95 TRP A C 1
ATOM 725 O O . TRP A 1 95 ? 11.083 -1.900 -12.970 1.00 95.19 95 TRP A O 1
ATOM 735 N N . PRO A 1 96 ? 10.507 -4.053 -12.657 1.00 94.00 96 PRO A N 1
ATOM 736 C CA . PRO A 1 96 ? 9.775 -5.181 -12.057 1.00 94.00 96 PRO A CA 1
ATOM 737 C C . PRO A 1 96 ? 10.553 -5.965 -10.988 1.00 94.00 96 PRO A C 1
ATOM 739 O O . PRO A 1 96 ? 10.101 -7.020 -10.558 1.00 94.00 96 PRO A O 1
ATOM 742 N N . ASN A 1 97 ? 11.721 -5.480 -10.568 1.00 95.38 97 ASN A N 1
ATOM 743 C CA . ASN A 1 97 ? 12.612 -6.201 -9.655 1.00 95.38 97 ASN A CA 1
ATOM 744 C C . ASN A 1 97 ? 12.368 -5.866 -8.178 1.00 95.38 97 ASN A C 1
ATOM 746 O O . ASN A 1 97 ? 13.123 -6.319 -7.318 1.00 95.38 97 ASN A O 1
ATOM 750 N N . TRP A 1 98 ? 11.351 -5.057 -7.876 1.00 97.00 98 TRP A N 1
ATOM 751 C CA . TRP A 1 98 ? 11.007 -4.720 -6.503 1.00 97.00 98 TRP A CA 1
ATOM 752 C C . TRP A 1 98 ? 10.640 -5.977 -5.709 1.00 97.00 98 TRP A C 1
ATOM 754 O O . TRP A 1 98 ? 9.907 -6.845 -6.184 1.00 97.00 98 TRP A O 1
ATOM 764 N N . GLN A 1 99 ? 11.135 -6.051 -4.477 1.00 96.38 99 GLN A N 1
ATOM 765 C CA . GLN A 1 99 ? 10.828 -7.113 -3.528 1.00 96.38 99 GLN A CA 1
ATOM 766 C C . GLN A 1 99 ? 10.381 -6.487 -2.210 1.00 96.38 99 GLN A C 1
ATOM 768 O O . GLN A 1 99 ? 10.913 -5.454 -1.806 1.00 96.38 99 GLN A O 1
ATOM 773 N N . CYS A 1 100 ? 9.422 -7.134 -1.545 1.00 96.06 100 CYS A N 1
ATOM 774 C CA . CYS A 1 100 ? 8.955 -6.750 -0.215 1.00 96.06 100 CYS A CA 1
ATOM 775 C C . CYS A 1 100 ? 10.141 -6.755 0.769 1.00 96.06 100 CYS A C 1
ATOM 777 O O . CYS A 1 100 ? 10.724 -7.818 0.981 1.00 96.06 100 CYS A O 1
ATOM 779 N N . PRO A 1 101 ? 10.528 -5.606 1.353 1.00 94.44 101 PRO A N 1
ATOM 780 C CA . PRO A 1 101 ? 11.720 -5.513 2.198 1.00 94.44 101 PRO A CA 1
ATOM 781 C C . PRO A 1 101 ? 11.395 -5.599 3.701 1.00 94.44 101 PRO A C 1
ATOM 783 O O . PRO A 1 101 ? 12.178 -5.124 4.524 1.00 94.44 101 PRO A O 1
ATOM 786 N N . LEU A 1 102 ? 10.206 -6.102 4.047 1.00 91.50 102 LEU A N 1
ATOM 787 C CA . LEU A 1 102 ? 9.681 -6.174 5.414 1.00 91.50 102 LEU A CA 1
ATOM 788 C C . LEU A 1 102 ? 9.924 -7.525 6.086 1.00 91.50 102 LEU A C 1
ATOM 790 O O . LEU A 1 102 ? 10.314 -8.485 5.391 1.00 91.50 102 LEU A O 1
#